Protein AF-A0A8T9Q304-F1 (afdb_monomer_lite)

Radius of gyration: 19.16 Å; chains: 1; bounding box: 42×25×52 Å

pLDDT: mean 87.94, std 10.7, range [58.03, 98.62]

Organism: NCBI:txid2932248

Structure (mmCIF, N/CA/C/O backbone):
data_AF-A0A8T9Q304-F1
#
_entry.id   AF-A0A8T9Q304-F1
#
loop_
_atom_site.group_PDB
_atom_site.id
_atom_site.type_symbol
_atom_site.label_atom_id
_atom_site.label_alt_id
_atom_site.label_comp_id
_atom_site.label_asym_id
_atom_site.label_entity_id
_atom_site.label_seq_id
_atom_site.pdbx_PDB_ins_code
_atom_site.Cartn_x
_atom_site.Cartn_y
_atom_site.Cartn_z
_atom_site.occupancy
_atom_site.B_iso_or_equiv
_atom_site.auth_seq_id
_atom_site.auth_comp_id
_atom_site.auth_asym_id
_atom_site.auth_a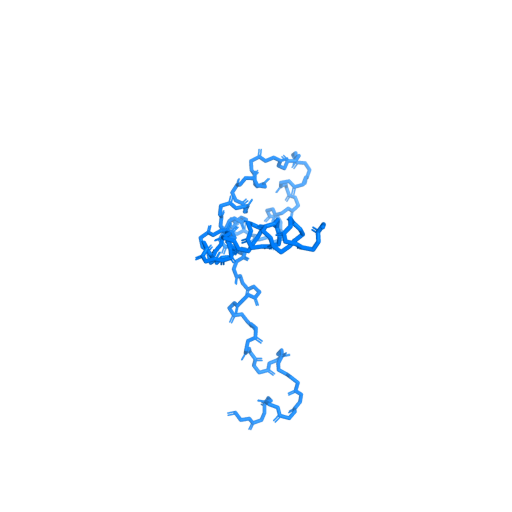tom_id
_atom_site.pdbx_PDB_model_num
ATOM 1 N N . MET A 1 1 ? 21.437 16.078 35.147 1.00 72.31 1 MET A N 1
ATOM 2 C CA . MET A 1 1 ? 20.356 15.820 34.164 1.00 72.31 1 MET A CA 1
ATOM 3 C C . MET A 1 1 ? 20.884 15.237 32.853 1.00 72.31 1 MET A C 1
ATOM 5 O O . MET A 1 1 ? 20.299 14.274 32.385 1.00 72.31 1 MET A O 1
ATOM 9 N N . LEU A 1 2 ? 22.039 15.691 32.347 1.00 88.06 2 LEU A N 1
ATOM 10 C CA . LEU A 1 2 ? 22.691 15.170 31.131 1.00 88.06 2 LEU A CA 1
ATOM 11 C C . LEU A 1 2 ? 22.805 13.633 31.051 1.00 88.06 2 LEU A C 1
ATOM 13 O O . LEU A 1 2 ? 22.429 13.051 30.044 1.00 88.06 2 LEU A O 1
ATOM 17 N N . LYS A 1 3 ? 23.227 12.955 32.129 1.00 85.50 3 LYS A N 1
ATOM 18 C CA . LYS A 1 3 ? 23.343 11.480 32.170 1.00 85.50 3 LYS A CA 1
ATOM 19 C C . LYS A 1 3 ? 22.012 10.759 31.897 1.00 85.50 3 LYS A C 1
ATOM 21 O O . LYS A 1 3 ? 22.002 9.714 31.261 1.00 85.50 3 LYS A O 1
ATOM 26 N N . LYS A 1 4 ? 20.890 11.335 32.352 1.00 87.56 4 LYS A N 1
ATOM 27 C CA . LYS A 1 4 ? 19.541 10.798 32.110 1.00 87.56 4 LYS A CA 1
ATOM 28 C C . LYS A 1 4 ? 19.118 11.020 30.655 1.00 87.56 4 LYS A C 1
ATOM 30 O O . LYS A 1 4 ? 18.544 10.121 30.061 1.00 87.56 4 LYS A O 1
ATOM 35 N N . CYS A 1 5 ? 19.457 12.175 30.075 1.00 91.94 5 CYS A N 1
ATOM 36 C CA . CYS A 1 5 ? 19.208 12.461 28.660 1.00 91.94 5 CYS A CA 1
ATOM 37 C C . CYS A 1 5 ? 20.012 11.532 27.740 1.00 91.94 5 CYS A C 1
ATOM 39 O O . CYS A 1 5 ? 19.461 11.008 26.781 1.00 91.94 5 CYS A O 1
ATOM 41 N N . VAL A 1 6 ? 21.285 11.278 28.064 1.00 94.12 6 VAL A N 1
ATOM 42 C CA . VAL A 1 6 ? 22.131 10.327 27.324 1.00 94.12 6 VAL A CA 1
ATOM 43 C C . VAL A 1 6 ? 21.574 8.908 27.430 1.00 94.12 6 VAL A C 1
ATOM 45 O O . VAL A 1 6 ? 21.426 8.242 26.414 1.00 94.12 6 VAL A O 1
ATOM 48 N N . ALA A 1 7 ? 21.188 8.461 28.630 1.00 92.56 7 ALA A N 1
ATOM 49 C CA . ALA A 1 7 ? 20.583 7.142 28.812 1.00 92.56 7 ALA A CA 1
ATOM 50 C C . ALA A 1 7 ? 19.264 6.985 28.030 1.00 92.56 7 ALA A C 1
ATOM 52 O O . ALA A 1 7 ? 19.043 5.951 27.403 1.00 92.56 7 ALA A O 1
ATOM 53 N N . LEU A 1 8 ? 18.416 8.019 28.022 1.00 91.31 8 LEU A N 1
ATOM 54 C CA . LEU A 1 8 ? 17.165 8.022 27.262 1.00 91.31 8 LEU A CA 1
ATOM 55 C C . LEU A 1 8 ? 17.420 7.973 25.747 1.00 91.31 8 LEU A C 1
ATOM 57 O O . LEU A 1 8 ? 16.751 7.224 25.045 1.00 91.31 8 LEU A O 1
ATOM 61 N N . LEU A 1 9 ? 18.414 8.718 25.255 1.00 90.44 9 LEU A N 1
ATOM 62 C CA . LEU A 1 9 ? 18.808 8.707 23.845 1.00 90.44 9 LEU A CA 1
ATOM 63 C C . LEU A 1 9 ? 19.397 7.354 23.416 1.00 90.44 9 LEU A C 1
ATOM 65 O O . LEU A 1 9 ? 19.092 6.862 22.335 1.00 90.44 9 LEU A O 1
ATOM 69 N N . CYS A 1 10 ? 20.210 6.714 24.259 1.00 88.25 10 CYS A N 1
ATOM 70 C CA . CYS A 1 10 ? 20.717 5.371 23.971 1.00 88.25 10 CYS A CA 1
ATOM 71 C C . CYS A 1 10 ? 19.582 4.340 23.896 1.00 88.25 10 CYS A C 1
ATOM 73 O O . CYS A 1 10 ? 19.615 3.457 23.041 1.00 88.25 10 CYS A O 1
ATOM 75 N N . LEU A 1 11 ? 18.558 4.470 24.747 1.00 88.50 11 LEU A N 1
ATOM 76 C CA . LEU A 1 11 ? 17.410 3.565 24.759 1.00 88.50 11 LEU A CA 1
ATOM 77 C C . LEU A 1 11 ? 16.585 3.657 23.464 1.00 88.50 11 LEU A C 1
ATOM 79 O O . LEU A 1 11 ? 16.120 2.634 22.965 1.00 88.50 11 LEU A O 1
ATOM 83 N N . THR A 1 12 ? 16.435 4.852 22.883 1.00 85.69 12 THR A N 1
ATOM 84 C CA . THR A 1 12 ? 15.672 5.040 21.634 1.00 85.69 12 THR A CA 1
ATOM 85 C C . THR A 1 12 ? 16.412 4.572 20.381 1.00 85.69 12 THR A C 1
ATOM 87 O O . THR A 1 12 ? 15.776 4.377 19.349 1.00 85.69 12 THR A O 1
ATOM 90 N N . MET A 1 13 ? 17.728 4.357 20.454 1.00 84.25 13 MET A N 1
ATOM 91 C CA . MET A 1 13 ? 18.545 3.868 19.334 1.00 84.25 13 MET A CA 1
ATOM 92 C C . MET A 1 13 ? 18.593 2.335 19.229 1.00 84.25 13 MET A C 1
ATOM 94 O O . MET A 1 13 ? 18.938 1.810 18.173 1.00 84.25 13 MET A O 1
ATOM 98 N N . LEU A 1 14 ? 18.193 1.601 20.275 1.00 80.62 14 LEU A N 1
ATOM 99 C CA . LEU A 1 14 ? 18.175 0.129 20.285 1.00 80.62 14 LEU A CA 1
ATOM 100 C C . LEU A 1 14 ? 17.411 -0.540 19.117 1.00 80.62 14 LEU A C 1
ATOM 102 O O . LEU A 1 14 ? 17.911 -1.541 18.608 1.00 80.62 14 LEU A O 1
ATOM 106 N N . PRO A 1 15 ? 16.243 -0.049 18.649 1.00 77.94 15 PRO A N 1
ATOM 107 C CA . PRO A 1 15 ? 15.476 -0.732 17.609 1.00 77.94 15 PRO A CA 1
ATOM 108 C C . PRO A 1 15 ? 15.985 -0.484 16.178 1.00 77.94 15 PRO A C 1
ATOM 110 O O . PRO A 1 15 ? 15.441 -1.065 15.239 1.00 77.94 15 PRO A O 1
ATOM 113 N N . VAL A 1 16 ? 17.025 0.336 15.977 1.00 75.62 16 VAL A N 1
ATOM 114 C CA . VAL A 1 16 ? 17.576 0.641 14.638 1.00 75.62 16 VAL A CA 1
ATOM 115 C C . VAL A 1 16 ? 18.096 -0.616 13.925 1.00 75.62 16 VAL A C 1
ATOM 117 O O . VAL A 1 16 ? 17.983 -0.725 12.706 1.00 75.62 16 VAL A O 1
ATOM 120 N N . SER A 1 17 ? 18.608 -1.600 14.669 1.00 74.00 17 SER A N 1
ATOM 121 C CA . SER A 1 17 ? 19.151 -2.848 14.113 1.00 74.00 17 SER A CA 1
ATOM 122 C C . SER A 1 17 ? 18.091 -3.818 13.585 1.00 74.00 17 SER A C 1
ATOM 124 O O . SER A 1 17 ? 18.437 -4.771 12.892 1.00 74.00 17 SER A O 1
ATOM 126 N N . LEU A 1 18 ? 16.805 -3.589 13.869 1.00 75.19 18 LEU A N 1
ATOM 127 C CA . LEU A 1 18 ? 15.735 -4.522 13.506 1.00 75.19 18 LEU A CA 1
ATOM 128 C C . LEU A 1 18 ? 15.405 -4.524 12.009 1.00 75.19 18 LEU A C 1
ATOM 130 O O . LEU A 1 18 ? 14.612 -5.358 11.579 1.00 75.19 18 LEU A O 1
ATOM 134 N N . MET A 1 19 ? 15.964 -3.588 11.227 1.00 74.69 19 MET A N 1
ATOM 135 C CA . MET A 1 19 ? 15.660 -3.404 9.800 1.00 74.69 19 MET A CA 1
ATOM 136 C C . MET A 1 19 ? 14.154 -3.521 9.515 1.00 74.69 19 MET A C 1
ATOM 138 O O . MET A 1 19 ? 13.727 -4.151 8.548 1.00 74.69 19 MET A O 1
ATOM 142 N N . ALA A 1 20 ? 13.340 -2.920 10.392 1.00 78.56 20 ALA A N 1
ATOM 143 C CA . ALA A 1 20 ? 11.891 -3.126 10.439 1.00 78.56 20 ALA A CA 1
ATOM 144 C C . ALA A 1 20 ? 11.165 -2.706 9.149 1.00 78.56 20 ALA A C 1
ATOM 146 O O . ALA A 1 20 ? 10.022 -3.092 8.937 1.00 78.56 20 ALA A O 1
ATOM 147 N N . TRP A 1 21 ? 11.847 -1.950 8.288 1.00 85.50 21 TRP A N 1
ATOM 148 C CA . TRP A 1 21 ? 11.372 -1.447 7.002 1.00 85.50 21 TRP A CA 1
ATOM 149 C C . TRP A 1 21 ? 12.170 -2.021 5.823 1.00 85.50 21 TRP 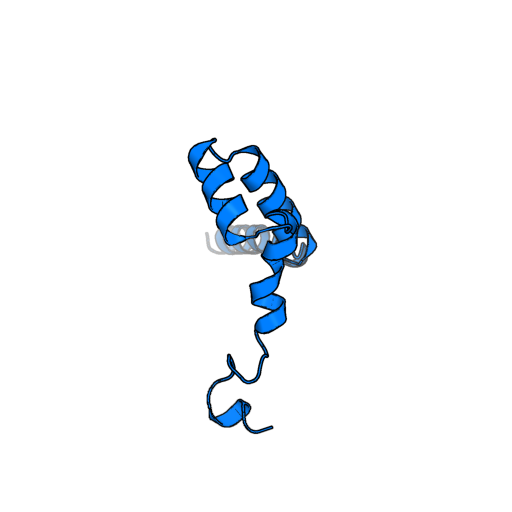A C 1
ATOM 151 O O . TRP A 1 21 ? 12.224 -1.418 4.767 1.00 85.50 21 TRP A O 1
ATOM 161 N N . GLY A 1 22 ? 12.829 -3.173 5.981 1.00 88.56 22 GLY A N 1
ATOM 162 C CA . GLY A 1 22 ? 13.346 -3.923 4.832 1.00 88.56 22 GLY A CA 1
ATOM 163 C C . GLY A 1 22 ? 12.210 -4.534 3.997 1.00 88.56 22 GLY A C 1
ATOM 164 O O . GLY A 1 22 ? 11.028 -4.348 4.296 1.00 88.56 22 GLY A O 1
ATOM 165 N N . ALA A 1 23 ? 12.549 -5.351 2.995 1.00 91.56 23 ALA A N 1
ATOM 166 C CA . ALA A 1 23 ? 11.564 -5.971 2.098 1.00 91.56 23 ALA A CA 1
ATOM 167 C C . ALA A 1 23 ? 10.412 -6.683 2.839 1.00 91.56 23 ALA A C 1
ATOM 169 O O . ALA A 1 23 ? 9.244 -6.549 2.474 1.00 91.56 23 ALA A O 1
ATOM 170 N N . GLN A 1 24 ? 10.725 -7.407 3.920 1.00 92.62 24 GLN A N 1
ATOM 171 C CA . GLN A 1 24 ? 9.716 -8.081 4.738 1.00 92.62 24 GLN A CA 1
ATOM 172 C C . GLN A 1 24 ? 8.806 -7.090 5.475 1.00 92.62 24 GLN A C 1
ATOM 174 O O . GLN A 1 24 ? 7.595 -7.289 5.519 1.00 92.62 24 GLN A O 1
ATOM 179 N N . GLY A 1 25 ? 9.374 -6.016 6.025 1.00 93.25 25 GLY A N 1
ATOM 180 C CA . GLY A 1 25 ? 8.625 -4.963 6.707 1.00 93.25 25 GLY A CA 1
ATOM 181 C C . GLY A 1 25 ? 7.620 -4.284 5.786 1.00 93.25 25 GLY A C 1
ATOM 182 O O . GLY A 1 25 ? 6.434 -4.202 6.110 1.00 93.25 25 GLY A O 1
ATOM 183 N N . HIS A 1 26 ? 8.072 -3.900 4.591 1.00 95.62 26 HIS A N 1
ATOM 184 C CA . HIS A 1 26 ? 7.214 -3.324 3.556 1.00 95.62 26 HIS A CA 1
ATOM 185 C C . HIS A 1 26 ? 6.052 -4.255 3.185 1.00 95.62 26 HIS A C 1
ATOM 187 O O . HIS A 1 26 ? 4.899 -3.818 3.189 1.00 95.62 26 HIS A O 1
ATOM 193 N N . ARG A 1 27 ? 6.317 -5.553 2.985 1.00 95.50 27 ARG A N 1
ATOM 194 C CA . ARG A 1 27 ? 5.271 -6.552 2.695 1.00 95.50 27 ARG A CA 1
ATOM 195 C C . ARG A 1 27 ? 4.272 -6.705 3.841 1.00 95.50 27 ARG A C 1
ATOM 197 O O . ARG A 1 27 ? 3.069 -6.794 3.597 1.00 95.50 27 ARG A O 1
ATOM 204 N N . VAL A 1 28 ? 4.748 -6.730 5.088 1.00 95.56 28 VAL A N 1
ATOM 205 C CA . VAL A 1 28 ? 3.889 -6.827 6.281 1.00 95.56 28 VAL A CA 1
ATOM 206 C C . VAL A 1 28 ? 2.958 -5.621 6.365 1.00 95.56 28 VAL A C 1
ATOM 208 O O . VAL A 1 28 ? 1.746 -5.795 6.500 1.00 95.56 28 VAL A O 1
ATOM 211 N N . VAL A 1 29 ? 3.490 -4.408 6.213 1.00 95.81 29 VAL A N 1
ATOM 212 C CA . VAL A 1 29 ? 2.684 -3.179 6.225 1.00 95.81 29 VAL A CA 1
ATOM 213 C C . VAL A 1 29 ? 1.704 -3.160 5.055 1.00 95.81 29 VAL A C 1
ATOM 215 O O . VAL A 1 29 ? 0.525 -2.874 5.260 1.00 95.81 29 VAL A O 1
ATOM 218 N N . GLY A 1 30 ? 2.142 -3.554 3.857 1.00 96.88 30 GLY A N 1
ATOM 219 C CA . GLY A 1 30 ? 1.272 -3.693 2.689 1.00 96.88 30 GLY A CA 1
ATOM 220 C C . GLY A 1 30 ? 0.127 -4.678 2.923 1.00 96.88 30 GLY A C 1
ATOM 221 O O . GLY A 1 30 ? -1.007 -4.414 2.524 1.00 96.88 30 GLY A O 1
ATOM 222 N N . LYS A 1 31 ? 0.382 -5.783 3.635 1.00 97.69 31 LYS A N 1
ATOM 223 C CA . LYS A 1 31 ? -0.650 -6.765 3.989 1.00 97.69 31 LYS A CA 1
ATOM 224 C C . LYS A 1 31 ? -1.640 -6.238 5.016 1.00 97.69 31 LYS A C 1
ATOM 226 O O . LYS A 1 31 ? -2.841 -6.467 4.872 1.00 97.69 31 LYS A O 1
ATOM 231 N N . ILE A 1 32 ? -1.155 -5.522 6.026 1.00 98.12 32 ILE A N 1
ATOM 232 C CA . ILE A 1 32 ? -2.021 -4.853 6.999 1.00 98.12 32 ILE A CA 1
ATOM 233 C C . ILE A 1 32 ? -2.897 -3.828 6.273 1.00 98.12 32 ILE A C 1
ATOM 235 O O . ILE A 1 32 ? -4.113 -3.862 6.439 1.00 98.12 32 ILE A O 1
ATOM 239 N N . ALA A 1 33 ? -2.314 -2.983 5.420 1.00 98.12 33 ALA A N 1
ATOM 240 C CA . ALA A 1 33 ? -3.047 -1.985 4.647 1.00 98.12 33 ALA A CA 1
ATOM 241 C C . ALA A 1 33 ? -4.120 -2.630 3.758 1.00 98.12 33 ALA A C 1
ATOM 243 O O . ALA A 1 33 ? -5.273 -2.211 3.811 1.00 98.12 33 ALA A O 1
ATOM 244 N N . GLU A 1 34 ? -3.777 -3.692 3.018 1.00 97.81 34 GLU A N 1
ATOM 245 C CA . GLU A 1 34 ? -4.708 -4.433 2.152 1.00 97.81 34 GLU A CA 1
ATOM 246 C C . GLU A 1 34 ? -5.960 -4.903 2.913 1.00 97.81 34 GLU A C 1
ATOM 248 O O . GLU A 1 34 ? -7.073 -4.805 2.396 1.00 97.81 34 GLU A O 1
ATOM 253 N N . ASN A 1 35 ? -5.790 -5.369 4.155 1.00 98.12 35 ASN A N 1
ATOM 254 C CA . ASN A 1 35 ? -6.887 -5.837 5.005 1.00 98.12 35 ASN A CA 1
ATOM 255 C C . ASN A 1 35 ? -7.778 -4.699 5.543 1.00 98.12 35 ASN A C 1
ATOM 257 O O . ASN A 1 35 ? -8.904 -4.967 5.955 1.00 98.12 35 ASN A O 1
ATOM 261 N N . HIS A 1 36 ? -7.292 -3.454 5.547 1.00 98.56 36 HIS A N 1
ATOM 262 C CA . HIS A 1 36 ? -7.993 -2.287 6.100 1.00 98.56 36 HIS A CA 1
ATOM 263 C C . HIS A 1 36 ? -8.509 -1.318 5.025 1.00 98.56 36 HIS A C 1
ATOM 265 O O . HIS A 1 36 ? -9.067 -0.269 5.352 1.00 98.56 36 HIS A O 1
ATOM 271 N N . LEU A 1 37 ? -8.352 -1.644 3.738 1.00 98.19 37 LEU A N 1
ATOM 272 C CA . LEU A 1 37 ? -8.917 -0.834 2.664 1.00 98.19 37 LEU A CA 1
ATOM 273 C C . LEU A 1 37 ? -10.448 -0.838 2.729 1.00 98.19 37 LEU A C 1
ATOM 275 O O . LEU A 1 37 ? -11.090 -1.884 2.836 1.00 98.19 37 LEU A O 1
ATOM 279 N N . SER A 1 38 ? -11.048 0.342 2.558 1.00 98.62 38 SER A N 1
ATOM 280 C CA . SER A 1 38 ? -12.472 0.425 2.235 1.00 98.62 38 SER A CA 1
ATOM 281 C C . SER A 1 38 ? -12.739 -0.260 0.894 1.00 98.62 38 SER A C 1
ATOM 283 O O . SER A 1 38 ? -11.851 -0.345 0.042 1.00 98.62 38 SER A O 1
ATOM 285 N N . LYS A 1 39 ? -13.980 -0.697 0.653 1.00 98.19 39 LYS A N 1
ATOM 286 C CA . LYS A 1 39 ? -14.344 -1.331 -0.624 1.00 98.19 39 LYS A CA 1
ATOM 287 C C . LYS A 1 39 ? -13.954 -0.463 -1.829 1.00 98.19 39 LYS A C 1
ATOM 289 O O . LYS A 1 39 ? -13.324 -0.958 -2.755 1.00 98.19 39 LYS A O 1
ATOM 294 N N . LYS A 1 40 ? -14.255 0.843 -1.778 1.00 98.50 40 LYS A N 1
ATOM 295 C CA . LYS A 1 40 ? -13.895 1.794 -2.842 1.00 98.50 40 LYS A CA 1
ATOM 296 C C . LYS A 1 40 ? -12.382 1.842 -3.067 1.00 98.50 40 LYS A C 1
ATOM 298 O O . LYS A 1 40 ? -11.945 1.801 -4.209 1.00 98.50 40 LYS A O 1
ATOM 303 N N . ALA A 1 41 ? -11.589 1.916 -1.998 1.00 98.31 41 ALA A N 1
ATOM 304 C CA . ALA A 1 41 ? -10.133 1.947 -2.114 1.00 98.31 41 ALA A CA 1
ATOM 305 C C . ALA A 1 41 ? -9.581 0.627 -2.670 1.00 98.31 41 ALA A C 1
ATOM 307 O O . ALA A 1 41 ? -8.712 0.650 -3.534 1.00 98.31 41 ALA A O 1
ATOM 308 N N . LYS A 1 42 ? -10.125 -0.516 -2.238 1.00 97.50 42 LYS A N 1
ATOM 309 C CA . LYS A 1 42 ? -9.741 -1.840 -2.737 1.00 97.50 42 LYS A CA 1
ATOM 310 C C . LYS A 1 42 ? -9.991 -1.982 -4.240 1.00 97.50 42 LYS A C 1
ATOM 312 O O . LYS A 1 42 ? -9.108 -2.455 -4.948 1.00 97.50 42 LYS A O 1
ATOM 317 N N . ASP A 1 43 ? -11.149 -1.526 -4.717 1.00 97.69 43 ASP A N 1
ATOM 318 C CA . ASP A 1 43 ? -11.507 -1.573 -6.139 1.00 97.69 43 ASP A CA 1
ATOM 319 C C . ASP A 1 43 ? -10.555 -0.696 -6.979 1.00 97.69 43 ASP A C 1
ATOM 321 O O . ASP A 1 43 ? -10.100 -1.112 -8.041 1.00 97.69 43 ASP A O 1
ATOM 325 N N . GLN A 1 44 ? -10.190 0.493 -6.485 1.00 98.38 44 GLN A N 1
ATOM 326 C CA . GLN A 1 44 ? -9.238 1.384 -7.164 1.00 98.38 44 GLN A CA 1
ATOM 327 C C . GLN A 1 44 ? -7.806 0.836 -7.159 1.00 98.38 44 GLN A C 1
ATOM 329 O O . GLN A 1 44 ? -7.131 0.868 -8.184 1.00 98.38 44 GLN A O 1
ATOM 334 N N . VAL A 1 45 ? -7.344 0.284 -6.034 1.00 97.62 45 VAL A N 1
ATOM 335 C CA . VAL A 1 45 ? -6.026 -0.364 -5.956 1.00 97.62 45 VAL A CA 1
ATOM 336 C C . VAL A 1 45 ? -5.956 -1.547 -6.923 1.00 97.62 45 VAL A C 1
ATOM 338 O O . VAL A 1 45 ? -4.967 -1.677 -7.634 1.00 97.62 45 VAL A O 1
ATOM 341 N N . ALA A 1 46 ? -7.008 -2.364 -7.022 1.00 96.31 46 ALA A N 1
ATOM 342 C CA . ALA A 1 46 ? -7.056 -3.463 -7.986 1.00 96.31 46 ALA A CA 1
ATOM 343 C C . ALA A 1 46 ? -7.001 -2.969 -9.445 1.00 96.31 46 ALA A C 1
ATOM 345 O O . ALA A 1 46 ? -6.324 -3.577 -10.267 1.00 96.31 46 ALA A O 1
ATOM 346 N N . GLN A 1 47 ? -7.654 -1.846 -9.767 1.00 97.81 47 GLN A N 1
ATOM 347 C CA . GLN A 1 47 ? -7.560 -1.237 -11.101 1.00 97.81 47 GLN A CA 1
ATOM 348 C C . GLN A 1 47 ? -6.137 -0.767 -11.432 1.00 97.81 47 GLN A C 1
ATOM 350 O O . GLN A 1 47 ? -5.698 -0.932 -12.566 1.00 97.81 47 GLN A O 1
ATOM 355 N N . LEU A 1 48 ? -5.416 -0.207 -10.456 1.00 97.19 48 LEU A N 1
ATOM 356 C CA . LEU A 1 48 ? -4.043 0.275 -10.645 1.00 97.19 48 LEU A CA 1
ATOM 357 C C . LEU A 1 48 ? -3.018 -0.862 -10.732 1.00 97.19 48 LEU A C 1
ATOM 359 O O . LEU A 1 48 ? -2.067 -0.765 -11.502 1.00 97.19 48 LEU A O 1
ATOM 363 N N . LEU A 1 49 ? -3.190 -1.916 -9.930 1.00 96.75 49 LEU A N 1
ATOM 364 C CA . LEU A 1 49 ? -2.218 -3.009 -9.812 1.00 96.75 49 LEU A CA 1
ATOM 365 C C . LEU A 1 49 ? -2.495 -4.186 -10.761 1.00 96.75 49 LEU A C 1
ATOM 367 O O . LEU A 1 49 ? -1.627 -5.035 -10.962 1.00 96.75 49 LEU A O 1
ATOM 371 N N . GLY A 1 50 ? -3.689 -4.265 -11.351 1.00 95.31 50 GLY A N 1
ATOM 372 C CA . GLY A 1 50 ? -4.074 -5.370 -12.223 1.00 95.31 50 GLY A CA 1
ATOM 373 C C . GLY A 1 50 ? -4.110 -6.703 -11.472 1.00 95.31 50 GLY A C 1
ATOM 374 O O . GLY A 1 50 ? -4.904 -6.884 -10.551 1.00 95.31 50 GLY A O 1
ATOM 375 N N . ALA A 1 51 ? -3.268 -7.654 -11.887 1.00 92.62 51 ALA A N 1
ATOM 376 C CA . ALA A 1 51 ? -3.180 -8.980 -11.269 1.00 92.62 51 ALA A CA 1
ATOM 377 C C . ALA A 1 51 ? -2.336 -9.004 -9.979 1.00 92.62 51 ALA A C 1
ATOM 379 O O . ALA A 1 51 ? -2.383 -9.985 -9.233 1.00 92.62 51 ALA A O 1
ATOM 380 N N . GLU A 1 52 ? -1.570 -7.943 -9.712 1.00 94.81 52 GLU A N 1
ATOM 381 C CA . GLU A 1 52 ? -0.681 -7.868 -8.558 1.00 94.81 52 GLU A CA 1
ATOM 382 C C . GLU A 1 52 ? -1.425 -7.545 -7.263 1.00 94.81 52 GLU A C 1
ATOM 384 O O . GLU A 1 52 ? -2.487 -6.916 -7.239 1.00 94.81 52 GLU A O 1
ATOM 389 N N . ARG A 1 53 ? -0.828 -7.949 -6.139 1.00 94.50 53 ARG A N 1
ATOM 390 C CA . ARG A 1 53 ? -1.364 -7.653 -4.806 1.00 94.50 53 ARG A CA 1
ATOM 391 C C . ARG A 1 53 ? -0.569 -6.556 -4.123 1.00 94.50 53 ARG A C 1
ATOM 393 O O . ARG A 1 53 ? 0.655 -6.520 -4.213 1.00 94.50 53 ARG A O 1
ATOM 400 N N . LEU A 1 54 ? -1.265 -5.738 -3.331 1.00 96.94 54 LEU A N 1
ATOM 401 C CA . LEU A 1 54 ? -0.666 -4.612 -2.611 1.00 96.94 54 LEU A CA 1
ATOM 402 C C . LEU A 1 54 ? 0.609 -4.977 -1.821 1.00 96.94 54 LEU A C 1
ATOM 404 O O . LEU A 1 54 ? 1.568 -4.220 -1.916 1.00 96.94 54 LEU A O 1
ATOM 408 N N . PRO A 1 55 ? 0.700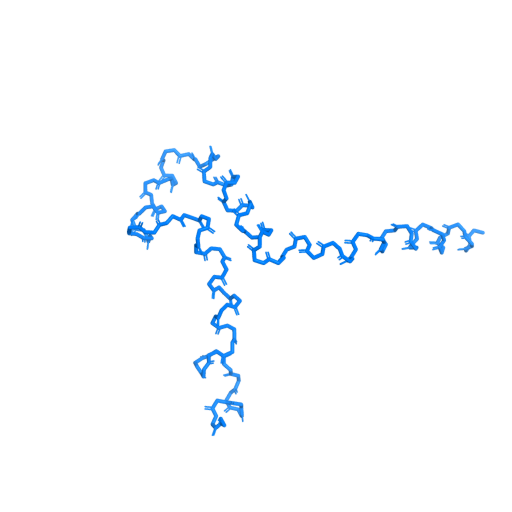 -6.117 -1.101 1.00 96.88 55 PRO A N 1
ATOM 409 C CA . PRO A 1 55 ? 1.919 -6.476 -0.373 1.00 96.88 55 PRO A CA 1
ATOM 410 C C . PRO A 1 55 ? 3.130 -6.734 -1.274 1.00 96.88 55 PRO A C 1
ATOM 412 O O . PRO A 1 55 ? 4.254 -6.564 -0.825 1.00 96.88 55 PRO A O 1
ATOM 415 N N . LEU A 1 56 ? 2.929 -7.183 -2.516 1.00 94.06 56 LEU A N 1
ATOM 416 C CA . LEU A 1 56 ? 4.029 -7.549 -3.413 1.00 94.06 56 LEU A CA 1
ATOM 417 C C . LEU A 1 56 ? 4.681 -6.313 -4.028 1.00 94.06 56 LEU A C 1
ATOM 419 O O . LEU A 1 56 ? 5.900 -6.259 -4.151 1.00 94.06 56 LEU A O 1
ATOM 423 N N . VAL A 1 57 ? 3.884 -5.286 -4.316 1.00 96.25 57 VAL A N 1
ATOM 424 C CA . VAL A 1 57 ? 4.358 -4.056 -4.961 1.00 96.25 57 VAL A CA 1
ATOM 425 C C . VAL A 1 57 ? 5.012 -3.066 -3.993 1.00 96.25 57 VAL A C 1
ATOM 427 O O . VAL A 1 57 ? 5.625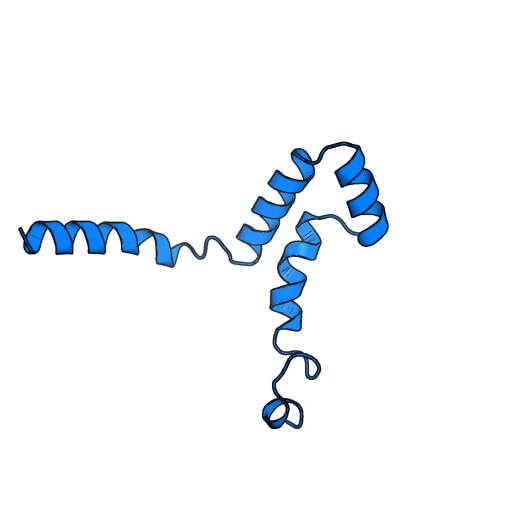 -2.098 -4.431 1.00 96.25 57 VAL A O 1
ATOM 430 N N . THR A 1 58 ? 4.937 -3.287 -2.673 1.00 96.06 58 THR A N 1
ATOM 431 C CA . THR A 1 58 ? 5.475 -2.338 -1.679 1.00 96.06 58 THR A CA 1
ATOM 432 C C . THR A 1 58 ? 6.991 -2.158 -1.732 1.00 96.06 58 THR A C 1
ATOM 434 O O . THR A 1 58 ? 7.487 -1.184 -1.177 1.00 96.06 58 THR A O 1
ATOM 437 N N . ILE A 1 59 ? 7.721 -3.092 -2.349 1.00 94.38 59 ILE A N 1
ATOM 438 C CA . ILE A 1 59 ? 9.187 -3.032 -2.468 1.00 94.38 59 ILE A CA 1
ATOM 439 C C . ILE A 1 59 ? 9.658 -2.403 -3.782 1.00 94.38 59 ILE A C 1
ATOM 441 O O . ILE A 1 59 ? 10.839 -2.103 -3.915 1.00 94.38 59 ILE A O 1
ATOM 445 N N . TRP A 1 60 ? 8.746 -2.166 -4.729 1.00 93.38 60 TRP A N 1
ATOM 446 C CA . TRP A 1 60 ? 9.089 -1.710 -6.076 1.00 93.38 60 TRP A CA 1
ATOM 447 C C . TRP A 1 60 ? 9.952 -0.442 -6.066 1.00 93.38 60 TRP A C 1
ATOM 449 O O . TRP A 1 60 ? 10.914 -0.341 -6.818 1.00 93.38 60 TRP A O 1
ATOM 459 N N . ALA A 1 61 ? 9.655 0.507 -5.171 1.00 91.06 61 ALA A N 1
ATOM 460 C CA . ALA A 1 61 ? 10.402 1.761 -5.066 1.00 91.06 61 ALA A CA 1
ATOM 461 C C . ALA A 1 61 ? 11.883 1.551 -4.696 1.00 91.06 61 ALA A C 1
ATOM 463 O O . ALA A 1 61 ? 12.744 2.275 -5.194 1.00 91.06 61 ALA A O 1
ATOM 464 N N . ASP A 1 62 ? 12.184 0.552 -3.863 1.00 89.38 62 ASP A N 1
ATOM 465 C CA . ASP A 1 62 ? 13.560 0.192 -3.516 1.00 89.38 62 ASP A CA 1
ATOM 466 C C . ASP A 1 62 ? 14.245 -0.564 -4.661 1.00 89.38 62 ASP A C 1
ATOM 468 O O . ASP A 1 62 ? 15.434 -0.354 -4.905 1.00 89.38 62 ASP A O 1
ATOM 472 N N . GLU A 1 63 ? 13.500 -1.395 -5.398 1.00 89.25 63 GLU A N 1
ATOM 473 C CA . GLU A 1 63 ? 14.009 -2.147 -6.554 1.00 89.25 63 GLU A CA 1
ATOM 474 C C . GLU A 1 63 ? 14.425 -1.222 -7.702 1.00 89.25 63 GLU A C 1
ATOM 476 O O . GLU A 1 63 ? 15.481 -1.414 -8.305 1.00 89.25 63 GLU A O 1
ATOM 481 N N . VAL A 1 64 ? 13.630 -0.186 -7.986 1.00 89.00 64 VAL A N 1
ATOM 482 C CA . VAL A 1 64 ? 13.919 0.752 -9.083 1.00 89.00 64 VAL A CA 1
ATOM 483 C C . VAL A 1 64 ? 14.795 1.925 -8.667 1.00 89.00 64 VAL A C 1
ATOM 485 O O . VAL A 1 64 ? 15.134 2.742 -9.518 1.00 89.00 64 VAL A O 1
ATOM 488 N N . ARG A 1 65 ? 15.189 2.029 -7.391 1.00 83.19 65 ARG A N 1
ATOM 489 C CA . ARG A 1 65 ? 15.940 3.176 -6.853 1.00 83.19 65 ARG A CA 1
ATOM 490 C C . ARG A 1 65 ? 17.193 3.508 -7.666 1.00 83.19 65 ARG A C 1
ATOM 492 O O . ARG A 1 65 ? 17.527 4.681 -7.825 1.00 83.19 65 ARG A O 1
ATOM 499 N N . TYR A 1 66 ? 17.860 2.482 -8.185 1.00 75.62 66 TYR A N 1
ATOM 500 C CA . TYR A 1 66 ? 19.101 2.596 -8.952 1.00 75.62 66 TYR A CA 1
ATOM 501 C C . TYR A 1 66 ? 18.905 2.370 -10.458 1.00 75.62 66 TYR A C 1
ATOM 503 O O . TYR A 1 66 ? 19.865 2.073 -11.163 1.00 75.62 66 TYR A O 1
ATOM 511 N N . SER A 1 67 ? 17.675 2.501 -10.965 1.00 76.56 67 SER A N 1
ATOM 512 C CA . SER A 1 67 ? 17.420 2.472 -12.405 1.00 76.56 67 SER A CA 1
ATOM 513 C C . SER A 1 67 ? 18.087 3.677 -13.092 1.00 76.56 67 SER A C 1
ATOM 515 O O . SER A 1 67 ? 18.060 4.781 -12.541 1.00 76.56 67 SER A O 1
ATOM 517 N N . PRO A 1 68 ? 18.619 3.541 -14.322 1.00 69.62 68 PRO A N 1
ATOM 518 C CA . PRO A 1 68 ? 19.176 4.668 -15.079 1.00 69.62 68 PRO A CA 1
ATOM 519 C C . PRO A 1 68 ? 18.216 5.861 -15.193 1.00 69.62 68 PRO A C 1
ATOM 521 O O . PRO A 1 68 ? 18.639 7.011 -15.187 1.00 69.62 68 PRO A O 1
ATOM 524 N N . SER A 1 69 ? 16.906 5.596 -15.233 1.00 73.88 69 SER A N 1
ATOM 525 C CA . SER A 1 69 ? 15.855 6.617 -15.300 1.00 73.88 69 SER A CA 1
ATOM 526 C C . SER A 1 69 ? 15.620 7.378 -13.988 1.00 73.88 69 SER A C 1
ATOM 528 O O . SER A 1 69 ? 14.972 8.422 -14.005 1.00 73.88 69 SER A O 1
ATOM 530 N N . THR A 1 70 ? 16.078 6.850 -12.851 1.00 70.75 70 THR A N 1
ATOM 531 C CA . THR A 1 70 ? 15.900 7.444 -11.512 1.00 70.75 70 THR A CA 1
ATOM 532 C C . THR A 1 70 ? 17.202 7.996 -10.935 1.00 70.75 70 THR A C 1
ATOM 534 O O . THR A 1 70 ? 17.177 8.674 -9.905 1.00 70.75 70 THR A O 1
ATOM 537 N N . LEU A 1 71 ? 18.337 7.732 -11.587 1.00 74.25 71 LEU A N 1
ATOM 538 C CA . LEU A 1 71 ? 19.631 8.293 -11.224 1.00 74.25 71 LEU A CA 1
ATOM 539 C C . LEU A 1 71 ? 19.738 9.766 -11.662 1.00 74.25 71 LEU A C 1
ATOM 541 O O . LEU A 1 71 ? 19.247 10.14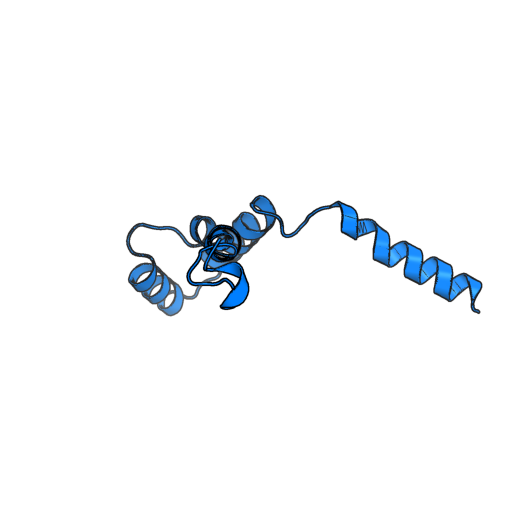3 -12.727 1.00 74.25 71 LEU A O 1
ATOM 545 N N . PRO A 1 72 ? 20.408 10.627 -10.875 1.00 69.75 72 PRO A N 1
ATOM 546 C CA . PRO A 1 72 ? 20.742 11.968 -11.335 1.00 69.75 72 PRO A CA 1
ATOM 547 C C . PRO A 1 72 ? 21.650 11.872 -12.571 1.00 69.75 72 PRO A C 1
ATOM 549 O O . PRO A 1 72 ? 22.540 11.027 -12.614 1.00 69.75 72 PRO A O 1
ATOM 552 N N . LEU A 1 73 ? 21.449 12.770 -13.546 1.00 69.75 73 LEU A N 1
ATOM 553 C CA . LEU A 1 73 ? 22.121 12.802 -14.860 1.00 69.75 73 LEU A CA 1
ATOM 554 C C . LEU A 1 73 ? 23.605 12.360 -14.897 1.00 69.75 73 LEU A C 1
ATOM 556 O O . LEU A 1 73 ? 23.950 11.598 -15.796 1.00 69.75 73 LEU A O 1
ATOM 560 N N . PRO A 1 74 ? 24.495 12.762 -13.966 1.00 74.62 74 PRO A N 1
ATOM 561 C CA . PRO A 1 74 ? 25.893 12.313 -13.989 1.00 74.62 74 PRO A CA 1
ATOM 562 C C . PRO A 1 74 ? 26.116 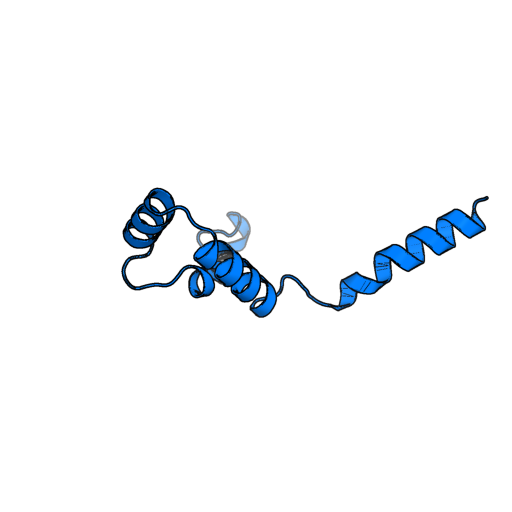10.820 -13.680 1.00 74.62 74 PRO A C 1
ATOM 564 O O . PRO A 1 74 ? 27.171 10.295 -14.019 1.00 74.62 74 PRO A O 1
ATOM 567 N N . LEU A 1 75 ? 25.162 10.132 -13.047 1.00 67.50 75 LEU A N 1
ATOM 568 C CA . LEU A 1 75 ? 25.248 8.704 -12.711 1.00 67.50 75 LEU A CA 1
ATOM 569 C C . LEU A 1 75 ? 24.505 7.804 -13.707 1.00 67.50 75 LEU A C 1
ATOM 571 O O . LEU A 1 75 ? 24.720 6.602 -13.693 1.00 67.50 75 LEU A O 1
ATOM 575 N N . ALA A 1 76 ? 23.650 8.363 -14.566 1.00 60.78 76 ALA A N 1
ATOM 576 C CA . ALA A 1 76 ? 22.850 7.600 -15.530 1.00 60.78 76 ALA A CA 1
ATOM 577 C C . ALA A 1 76 ? 23.627 7.176 -16.798 1.00 60.78 76 ALA A C 1
ATOM 579 O O . ALA A 1 76 ? 23.086 6.459 -17.636 1.00 60.78 76 ALA A O 1
ATOM 580 N N . LEU A 1 77 ? 24.866 7.659 -16.962 1.00 63.72 77 LEU A N 1
ATOM 581 C CA . LEU A 1 77 ? 25.737 7.407 -18.121 1.00 63.72 77 LEU A CA 1
ATOM 582 C C . LEU A 1 77 ? 26.828 6.349 -17.861 1.00 63.72 77 LEU A C 1
ATOM 584 O O . LEU A 1 77 ? 27.639 6.096 -18.752 1.00 63.72 77 LEU A O 1
ATOM 588 N N . TYR A 1 78 ? 26.856 5.767 -16.660 1.00 58.03 78 TYR A N 1
ATOM 589 C CA . TYR A 1 78 ? 27.717 4.647 -16.269 1.00 58.03 78 TYR A CA 1
ATOM 590 C C . TYR A 1 78 ? 26.868 3.392 -16.072 1.00 58.03 78 TYR A C 1
ATOM 592 O O . TYR A 1 78 ? 27.378 2.297 -16.395 1.00 58.03 78 TYR A O 1
#

InterPro domains:
  IPR003154 S1/P1 nuclease [PF02265] (21-67)
  IPR003154 S1/P1 nuclease [PTHR33146] (6-68)
  IPR008947 Phospholipase C/P1 nuclease domain superfamily [G3DSA:1.10.575.10] (21-73)
  IPR008947 Phospholipase C/P1 nuclease domain superfamily [SSF48537] (21-68)

Foldseek 3Di:
DVVVVVVVVVVVCVCVVVPCVPLVNQLVVQVVVQVPDDPVRNVVVCVVQPPDGRSNCSCVCVVCCQPLVNDDPVSSVD

Sequence (78 aa):
MLKKCVALLCLTMLPVSLMAWGAQGHRVVGKIAENHLSKKAKDQVAQLLGAERLPLVTIWADEVRYSPSTLPLPLALY

Secondary structure (DSSP, 8-state):
-HHHHHHHHHHHHGGGGG-TTSHHHHHHHHHHHHHH--HHHHHHHHHHHTT--HHHHTTHHHHSTT-TTTS-TTTTT-